Protein AF-A0A349F9G1-F1 (afdb_monomer_lite)

Radius of gyration: 12.38 Å; chains: 1; bounding box: 24×16×38 Å

pLDDT: mean 94.92, std 3.63, range [77.25, 98.25]

Sequence (57 aa):
PLYDKVSIVQGPERFVTGWWDGNDITRDYFIARSNEGRWLWVFRNQDKQWFLHGQFS

Foldseek 3Di:
DDDADKAFDDDQDWDWDPPVPPPIKIKGWTWIAGPVGWTWIWIATPVRDIDTPDTDD

Structure (mmCIF, N/CA/C/O backbone):
data_AF-A0A349F9G1-F1
#
_entry.id   AF-A0A349F9G1-F1
#
loop_
_atom_site.group_PDB
_atom_site.id
_atom_site.type_symbol
_atom_site.label_atom_id
_atom_site.label_alt_id
_atom_site.label_comp_id
_atom_site.label_asym_id
_atom_site.label_entity_id
_atom_site.label_seq_id
_atom_site.pdbx_PDB_ins_code
_atom_site.Cartn_x
_atom_site.Cartn_y
_atom_site.Cartn_z
_atom_site.occupancy
_atom_site.B_iso_or_equiv
_atom_site.auth_seq_id
_atom_site.auth_comp_id
_atom_site.auth_asym_id
_atom_site.auth_atom_id
_atom_site.pdbx_PDB_model_num
ATOM 1 N N . PRO A 1 1 ? 6.624 5.648 5.918 1.00 90.69 1 PRO A N 1
ATOM 2 C CA . PRO A 1 1 ? 6.359 4.248 6.328 1.00 90.69 1 PRO A CA 1
ATOM 3 C C . PRO A 1 1 ? 5.106 4.189 7.201 1.00 90.69 1 PRO A C 1
ATOM 5 O O . PRO A 1 1 ? 4.807 5.179 7.863 1.00 90.69 1 PRO A O 1
ATOM 8 N N . LEU A 1 2 ? 4.360 3.086 7.165 1.00 93.69 2 LEU A N 1
ATOM 9 C CA . LEU A 1 2 ? 3.249 2.853 8.088 1.00 93.69 2 LEU A CA 1
ATOM 10 C C . LEU 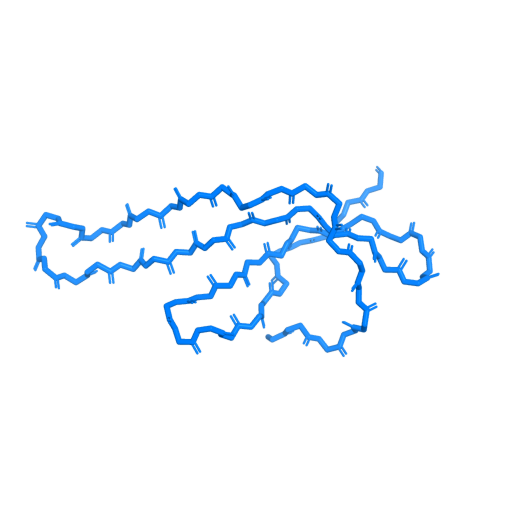A 1 2 ? 3.798 2.243 9.386 1.00 93.69 2 LEU A C 1
ATOM 12 O O . LEU A 1 2 ? 4.420 1.185 9.337 1.00 93.69 2 LEU A O 1
ATOM 16 N N . TYR A 1 3 ? 3.589 2.917 10.518 1.00 91.19 3 TYR A N 1
ATOM 17 C CA . TYR A 1 3 ? 4.104 2.481 11.825 1.00 91.19 3 TYR A CA 1
ATOM 18 C C . TYR A 1 3 ? 3.038 1.807 12.692 1.00 91.19 3 TYR A C 1
ATOM 20 O O . TYR A 1 3 ? 3.353 0.920 13.482 1.00 91.19 3 TYR A O 1
ATOM 28 N N . ASP A 1 4 ? 1.778 2.202 12.523 1.00 89.81 4 ASP A N 1
ATOM 29 C CA . ASP A 1 4 ? 0.674 1.672 13.310 1.00 89.81 4 ASP A CA 1
ATOM 30 C C . ASP A 1 4 ? 0.202 0.316 12.790 1.00 89.81 4 ASP A C 1
ATOM 32 O O . ASP A 1 4 ? 0.176 0.047 11.585 1.00 89.81 4 ASP A O 1
ATOM 36 N N . LYS A 1 5 ? -0.256 -0.532 13.715 1.00 93.75 5 LYS A N 1
ATOM 37 C CA . LYS A 1 5 ? -0.999 -1.736 13.353 1.00 93.75 5 LYS A CA 1
ATOM 38 C C . LYS A 1 5 ? -2.388 -1.330 12.863 1.00 93.75 5 LYS A C 1
ATOM 40 O O . LYS A 1 5 ? -3.117 -0.610 13.545 1.00 93.75 5 LYS A O 1
ATOM 45 N N . VAL A 1 6 ? -2.751 -1.826 11.688 1.00 96.25 6 VAL A N 1
ATOM 46 C CA . VAL A 1 6 ? -4.025 -1.531 11.029 1.00 96.25 6 VAL A CA 1
ATOM 47 C C . VAL A 1 6 ? -4.652 -2.815 10.506 1.00 96.25 6 VAL A C 1
ATOM 49 O O . VAL A 1 6 ? -3.956 -3.800 10.258 1.00 96.25 6 VAL A O 1
ATOM 52 N N . SER A 1 7 ? -5.965 -2.791 10.304 1.00 97.38 7 SER A N 1
ATOM 53 C CA . SER A 1 7 ? -6.687 -3.839 9.581 1.00 97.38 7 SER A CA 1
ATOM 54 C C . SER A 1 7 ? -7.060 -3.328 8.196 1.00 97.38 7 SER A C 1
ATOM 56 O O . SER A 1 7 ? -7.593 -2.226 8.074 1.00 97.38 7 SER A O 1
ATOM 58 N N . ILE A 1 8 ? -6.779 -4.107 7.153 1.00 97.38 8 ILE A N 1
ATOM 59 C CA . ILE A 1 8 ? -7.208 -3.776 5.790 1.00 97.38 8 ILE A CA 1
ATOM 60 C C . ILE A 1 8 ? -8.718 -3.997 5.685 1.00 97.38 8 ILE A C 1
ATOM 62 O O . ILE A 1 8 ? -9.216 -5.049 6.077 1.00 97.38 8 ILE A O 1
ATOM 66 N N . VAL A 1 9 ? -9.428 -3.002 5.157 1.00 97.69 9 VAL A N 1
ATOM 67 C CA . VAL A 1 9 ? -10.885 -3.025 4.972 1.00 97.69 9 VAL A CA 1
ATOM 68 C C . VAL A 1 9 ? -11.255 -3.155 3.494 1.00 97.69 9 VAL A C 1
ATOM 70 O O . VAL A 1 9 ? -12.196 -3.869 3.168 1.00 97.69 9 VAL A O 1
ATOM 73 N N . GLN A 1 10 ? -10.508 -2.507 2.594 1.00 97.69 10 GLN A N 1
ATOM 74 C CA . GLN A 1 10 ? -10.759 -2.551 1.148 1.00 97.69 10 GLN A CA 1
ATOM 75 C C . GLN A 1 10 ? -9.452 -2.498 0.346 1.00 97.69 10 GLN A C 1
ATOM 77 O O . GLN A 1 10 ? -8.486 -1.867 0.777 1.00 97.69 10 GLN A O 1
ATOM 82 N N . GLY A 1 11 ? -9.445 -3.124 -0.836 1.00 95.50 11 GLY A N 1
ATOM 83 C CA . GLY A 1 11 ? -8.325 -3.156 -1.785 1.00 95.50 11 GLY A CA 1
ATOM 84 C C . GLY A 1 11 ? -7.819 -4.582 -2.070 1.00 95.50 11 GLY A C 1
ATOM 85 O O . GLY A 1 11 ? -8.384 -5.544 -1.547 1.00 95.50 11 GLY A O 1
ATOM 86 N N . PRO A 1 12 ? -6.747 -4.738 -2.873 1.00 96.25 12 PRO A N 1
ATOM 87 C CA . PRO A 1 12 ? -5.944 -3.664 -3.458 1.00 96.25 12 PRO A CA 1
ATOM 88 C C . PRO A 1 12 ? -6.580 -3.018 -4.692 1.00 96.25 12 PRO A C 1
ATOM 90 O O . PRO A 1 12 ? -7.144 -3.703 -5.540 1.00 96.25 12 PRO A O 1
ATOM 93 N N . GLU A 1 13 ? -6.366 -1.715 -4.841 1.00 97.75 13 GLU A N 1
ATOM 94 C CA . GLU A 1 13 ? -6.447 -1.017 -6.125 1.00 97.75 13 GLU A CA 1
ATOM 95 C C . GLU A 1 13 ? -5.023 -0.725 -6.619 1.00 97.75 13 GLU A C 1
ATOM 97 O O . GLU A 1 13 ? -4.228 -0.117 -5.901 1.00 97.75 13 GLU A O 1
ATOM 102 N N . ARG A 1 14 ? -4.661 -1.194 -7.818 1.00 97.19 14 ARG A N 1
ATOM 103 C CA . ARG A 1 14 ? -3.290 -1.076 -8.335 1.00 97.19 14 ARG A CA 1
ATOM 104 C C . ARG A 1 14 ? -3.142 0.111 -9.276 1.00 97.19 14 ARG A C 1
ATOM 106 O O . ARG A 1 14 ? -3.815 0.182 -10.296 1.00 97.19 14 ARG A O 1
ATOM 113 N N . PHE A 1 15 ? -2.155 0.949 -8.984 1.00 95.56 15 PHE A N 1
ATOM 114 C CA . PHE A 1 15 ? -1.693 2.020 -9.857 1.00 95.56 15 PHE A CA 1
ATOM 115 C C . PHE A 1 15 ? -0.290 1.695 -10.362 1.00 95.56 15 PHE A C 1
ATOM 117 O O . PHE A 1 15 ? 0.605 1.405 -9.566 1.00 95.56 15 PHE A O 1
ATOM 124 N N . VAL A 1 16 ? -0.115 1.757 -11.683 1.00 95.88 16 VAL A N 1
ATOM 125 C CA . VAL A 1 16 ? 1.179 1.614 -12.359 1.00 95.88 16 VAL A CA 1
ATOM 126 C C . VAL A 1 16 ? 1.426 2.876 -13.177 1.00 95.88 16 VAL A C 1
ATOM 128 O O . VAL A 1 16 ? 0.644 3.212 -14.065 1.00 95.88 16 VAL A O 1
ATOM 131 N N . THR A 1 17 ? 2.502 3.589 -12.873 1.00 94.00 17 THR A N 1
ATOM 132 C CA . THR A 1 17 ? 2.948 4.787 -13.608 1.00 94.00 17 THR A CA 1
ATOM 133 C C . THR A 1 17 ? 4.310 4.525 -14.238 1.00 94.00 17 THR A C 1
ATOM 135 O O . THR A 1 17 ? 4.996 3.640 -13.755 1.00 94.00 17 THR A O 1
ATOM 138 N N . GLY A 1 18 ? 4.733 5.265 -15.269 1.00 91.75 18 GLY A N 1
ATOM 139 C CA . GLY A 1 18 ? 6.070 5.083 -15.872 1.00 91.75 18 GLY A CA 1
ATOM 140 C C . GLY A 1 18 ? 6.218 3.825 -16.743 1.00 91.75 18 GLY A C 1
ATOM 141 O O . GLY A 1 18 ? 7.307 3.488 -17.192 1.00 91.75 18 GLY A O 1
ATOM 142 N N . TRP A 1 19 ? 5.119 3.125 -17.041 1.00 90.62 19 TRP A N 1
ATOM 143 C CA . TRP A 1 19 ? 5.142 1.904 -17.859 1.00 90.62 19 TRP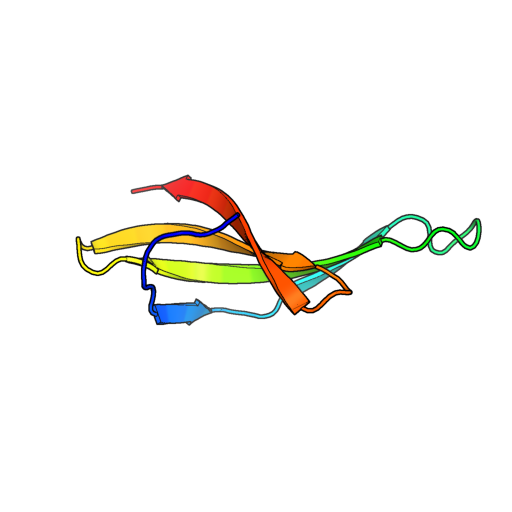 A CA 1
ATOM 144 C C . TRP A 1 19 ? 5.543 2.149 -19.325 1.00 90.62 19 TRP A C 1
ATOM 146 O O . TRP A 1 19 ? 5.922 1.213 -20.021 1.00 90.62 19 TRP A O 1
ATOM 156 N N . TRP A 1 20 ? 5.465 3.393 -19.804 1.00 89.81 20 TRP A N 1
ATOM 157 C CA . TRP A 1 20 ? 5.823 3.769 -21.176 1.00 89.81 20 TRP A CA 1
ATOM 158 C C . TRP A 1 20 ? 7.326 4.020 -21.376 1.00 89.81 20 TRP A C 1
ATOM 160 O O . TRP A 1 20 ? 7.781 4.005 -22.516 1.00 89.81 20 TRP A O 1
ATOM 170 N N . ASP A 1 21 ? 8.094 4.259 -20.307 1.00 92.06 21 ASP A N 1
ATOM 171 C CA . ASP A 1 21 ? 9.538 4.547 -20.371 1.00 92.06 21 ASP A CA 1
ATOM 172 C C . ASP A 1 21 ? 10.406 3.508 -19.637 1.00 92.06 21 ASP A C 1
ATOM 174 O O . ASP A 1 21 ? 11.626 3.654 -19.569 1.00 92.06 21 ASP A O 1
ATOM 178 N N . GLY A 1 22 ? 9.785 2.436 -19.1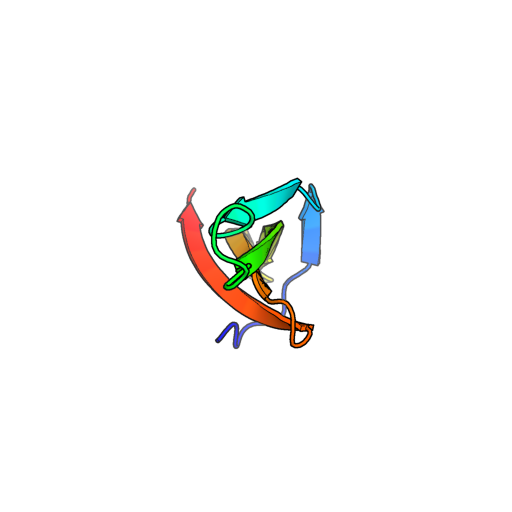31 1.00 87.25 22 GLY A N 1
ATOM 179 C CA . GLY A 1 22 ? 10.466 1.342 -18.439 1.00 87.25 22 GLY A CA 1
ATOM 180 C C . GLY A 1 22 ? 10.849 1.644 -16.988 1.00 87.25 22 GLY A C 1
ATOM 181 O O . GLY A 1 22 ? 11.475 0.797 -16.358 1.00 87.25 22 GLY A O 1
ATOM 182 N N . ASN A 1 23 ? 10.473 2.807 -16.443 1.00 90.38 23 ASN A N 1
ATOM 183 C CA . ASN A 1 23 ? 10.643 3.140 -15.026 1.00 90.38 23 ASN A CA 1
ATOM 184 C C . ASN A 1 23 ? 9.310 2.978 -14.299 1.00 90.38 23 ASN A C 1
ATOM 186 O O . ASN A 1 23 ? 8.779 3.926 -13.708 1.00 90.38 23 ASN A O 1
ATOM 190 N N . ASP A 1 24 ? 8.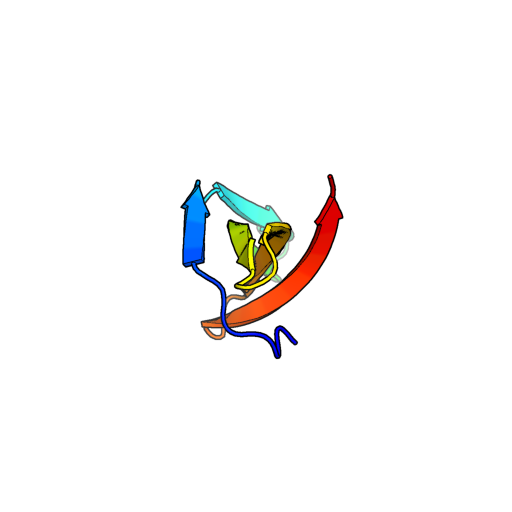729 1.782 -14.389 1.00 92.06 24 ASP A N 1
ATOM 191 C CA . ASP A 1 24 ? 7.425 1.549 -13.808 1.00 92.06 24 ASP A CA 1
ATOM 192 C C . ASP A 1 24 ? 7.466 1.668 -12.278 1.00 92.06 24 ASP A C 1
ATOM 194 O O . ASP A 1 24 ? 8.340 1.146 -11.591 1.00 92.06 24 ASP A O 1
ATOM 198 N N . ILE A 1 25 ? 6.498 2.398 -11.728 1.00 94.62 25 ILE A N 1
ATOM 199 C CA . ILE A 1 25 ? 6.276 2.511 -10.291 1.00 94.62 25 ILE A CA 1
ATOM 200 C C . ILE A 1 25 ? 4.918 1.897 -10.008 1.00 94.62 25 ILE A C 1
ATOM 202 O O . ILE A 1 25 ? 3.883 2.427 -10.420 1.00 94.62 25 ILE A O 1
ATOM 206 N N . THR A 1 26 ? 4.929 0.795 -9.262 1.00 96.50 26 THR A N 1
ATOM 207 C CA . THR A 1 26 ? 3.714 0.091 -8.850 1.00 96.50 26 THR A CA 1
ATOM 208 C C . THR A 1 26 ? 3.359 0.400 -7.397 1.00 96.50 26 THR A C 1
ATOM 210 O O . THR A 1 26 ? 4.183 0.258 -6.486 1.00 96.50 26 THR A O 1
ATOM 213 N N . ARG A 1 27 ? 2.101 0.787 -7.163 1.00 97.69 27 ARG A N 1
ATOM 214 C CA . ARG A 1 27 ? 1.514 0.974 -5.829 1.00 97.69 27 ARG A CA 1
ATOM 215 C C . ARG A 1 27 ? 0.178 0.245 -5.737 1.00 97.69 27 ARG A C 1
ATOM 217 O O . ARG A 1 27 ? -0.721 0.495 -6.533 1.00 97.69 27 ARG A O 1
ATOM 224 N N . ASP A 1 28 ? 0.048 -0.623 -4.741 1.00 98.25 28 ASP A N 1
ATOM 225 C CA . ASP A 1 28 ? -1.225 -1.232 -4.356 1.00 98.25 28 ASP A CA 1
ATOM 226 C C . ASP A 1 28 ? -1.840 -0.386 -3.232 1.00 98.25 28 ASP A C 1
ATOM 228 O O . ASP A 1 28 ? -1.286 -0.353 -2.134 1.00 98.25 28 ASP A O 1
ATOM 232 N N . TYR A 1 29 ? -2.951 0.300 -3.483 1.00 98.12 29 TYR A N 1
ATOM 233 C CA . TYR A 1 29 ? -3.667 1.120 -2.505 1.00 98.12 29 TYR A CA 1
ATOM 234 C C . TYR A 1 29 ? -4.753 0.330 -1.774 1.00 98.12 29 TYR A C 1
ATOM 236 O O . TYR A 1 29 ? -5.405 -0.547 -2.341 1.00 98.12 29 TYR A O 1
ATOM 244 N N . PHE A 1 30 ? -4.957 0.674 -0.504 1.00 98.12 30 PHE A N 1
ATOM 245 C CA . PHE A 1 30 ? -5.926 0.051 0.386 1.00 98.12 30 PHE A CA 1
ATOM 246 C C . PHE A 1 30 ? -6.576 1.093 1.294 1.00 98.12 30 PHE A C 1
ATOM 248 O O . PHE A 1 30 ? -5.945 2.080 1.687 1.00 98.12 30 PHE A O 1
ATOM 255 N N . ILE A 1 31 ? -7.810 0.816 1.706 1.00 97.88 31 ILE A N 1
ATOM 256 C CA . ILE A 1 31 ? -8.423 1.471 2.860 1.00 97.88 31 ILE A CA 1
ATOM 257 C C . ILE A 1 31 ? -8.170 0.586 4.075 1.00 97.88 31 ILE A C 1
ATOM 259 O O . ILE A 1 31 ? -8.471 -0.609 4.055 1.00 97.88 31 ILE A O 1
ATOM 263 N N . ALA A 1 32 ? -7.627 1.172 5.135 1.00 97.56 32 ALA A N 1
ATOM 264 C CA . ALA A 1 32 ? -7.341 0.498 6.388 1.00 97.56 32 ALA A CA 1
ATOM 265 C C . ALA A 1 32 ? -8.011 1.208 7.569 1.00 97.56 32 ALA A C 1
ATOM 267 O O . ALA A 1 32 ? -8.322 2.400 7.517 1.00 97.56 32 ALA A O 1
ATOM 268 N N . ARG A 1 33 ? -8.216 0.466 8.655 1.00 97.44 33 ARG A N 1
ATOM 269 C CA . ARG A 1 33 ? -8.728 0.974 9.928 1.00 97.44 33 ARG A CA 1
ATOM 270 C C . ARG A 1 33 ? -7.655 0.820 10.998 1.00 97.44 33 ARG A C 1
ATOM 272 O O . ARG A 1 33 ? -7.123 -0.277 11.176 1.00 97.44 33 ARG A O 1
ATOM 279 N N . SER A 1 34 ? -7.329 1.906 11.696 1.00 95.06 34 SER A N 1
ATOM 280 C CA . SER A 1 34 ? -6.457 1.835 12.873 1.00 95.06 34 SER A CA 1
ATOM 281 C C . SER A 1 34 ? -7.205 1.265 14.081 1.00 95.06 34 SER A C 1
ATOM 283 O O . SER A 1 34 ? -8.438 1.268 14.121 1.00 95.06 34 SER A O 1
ATOM 285 N N . ASN A 1 35 ? -6.460 0.836 15.100 1.00 92.69 35 ASN A N 1
ATOM 286 C CA . ASN A 1 35 ? -7.043 0.385 16.370 1.00 92.69 35 ASN A CA 1
ATOM 287 C C . ASN A 1 35 ? -7.849 1.481 17.087 1.00 92.69 35 ASN A C 1
ATOM 289 O O . ASN A 1 35 ? -8.759 1.179 17.847 1.00 92.69 35 ASN A O 1
ATOM 293 N N . GLU A 1 36 ? -7.540 2.749 16.824 1.00 91.69 36 GLU A N 1
ATOM 294 C CA . GLU A 1 36 ? -8.264 3.903 17.370 1.00 91.69 36 GLU A CA 1
ATOM 295 C C . GLU A 1 36 ? -9.506 4.272 16.547 1.00 91.69 36 GLU A C 1
ATOM 297 O O . GLU A 1 36 ? -10.148 5.287 16.800 1.00 91.69 36 GLU A O 1
ATOM 302 N N . GLY A 1 37 ? -9.840 3.488 15.519 1.00 92.44 37 GLY A N 1
ATOM 303 C CA . GLY A 1 37 ? -10.975 3.785 14.660 1.00 92.44 37 GLY A CA 1
ATOM 304 C C . GLY A 1 37 ? -10.742 5.006 13.768 1.00 92.44 37 GLY A C 1
ATOM 305 O O . GLY A 1 37 ? -11.673 5.770 13.518 1.00 92.44 37 GLY A O 1
ATOM 306 N N . ARG A 1 38 ? -9.526 5.199 13.249 1.00 94.69 38 ARG A N 1
ATOM 307 C CA . ARG A 1 38 ? -9.252 6.172 12.176 1.00 94.69 38 ARG A CA 1
ATOM 308 C C . ARG A 1 38 ? -9.272 5.463 10.824 1.00 94.69 38 ARG A C 1
ATOM 310 O O . ARG A 1 38 ? -8.778 4.337 10.725 1.00 94.69 38 ARG A O 1
ATOM 317 N N . TRP A 1 39 ? -9.851 6.090 9.795 1.00 96.88 39 TRP A N 1
ATOM 318 C CA . TRP A 1 39 ? -9.725 5.592 8.425 1.00 96.88 39 TRP A CA 1
ATOM 319 C C . TRP A 1 39 ? -8.406 6.073 7.834 1.00 96.88 39 TRP A C 1
ATOM 321 O O . TRP A 1 39 ? -8.048 7.247 7.942 1.00 96.88 39 TRP A O 1
ATOM 331 N N . LEU A 1 40 ? -7.673 5.146 7.232 1.00 97.38 40 LEU A N 1
ATOM 332 C CA . LEU A 1 40 ? -6.359 5.387 6.666 1.00 97.38 40 LEU A CA 1
ATOM 333 C C . LEU A 1 40 ? -6.361 4.959 5.208 1.00 97.38 40 LEU A C 1
ATOM 335 O O . LEU A 1 40 ? -6.810 3.865 4.867 1.00 97.38 40 LEU A O 1
ATOM 339 N N . TRP A 1 41 ? -5.807 5.810 4.361 1.00 97.62 41 TRP A N 1
ATOM 340 C CA . TRP A 1 41 ? -5.448 5.458 3.003 1.00 97.62 41 TRP A CA 1
ATOM 341 C C . TRP A 1 41 ? -3.975 5.065 3.005 1.00 97.62 41 TRP A C 1
ATOM 343 O O . TRP A 1 41 ? -3.102 5.880 3.318 1.00 97.62 41 TRP A O 1
ATOM 353 N N . VAL A 1 42 ? -3.695 3.796 2.730 1.00 97.94 42 VAL A N 1
ATOM 354 C CA . VAL A 1 42 ? -2.342 3.230 2.773 1.00 97.94 42 VAL A CA 1
ATOM 355 C C . VAL A 1 42 ? -2.005 2.616 1.427 1.00 97.94 42 VAL A C 1
ATOM 357 O O . VAL A 1 42 ? -2.895 2.183 0.698 1.00 97.94 42 VAL A O 1
ATOM 360 N N . PHE A 1 43 ? -0.722 2.551 1.092 1.00 98.06 43 PHE A N 1
ATOM 361 C CA . PHE A 1 43 ? -0.278 1.821 -0.086 1.00 98.06 43 PHE A CA 1
ATOM 362 C C . PHE A 1 43 ? 0.918 0.934 0.214 1.00 98.06 43 PHE A C 1
ATOM 364 O O . PHE A 1 43 ? 1.710 1.198 1.122 1.00 98.06 43 PHE A O 1
ATOM 371 N N . ARG A 1 44 ? 1.047 -0.115 -0.591 1.00 97.88 44 ARG A N 1
ATOM 372 C CA . ARG A 1 44 ? 2.203 -0.997 -0.622 1.00 97.88 44 ARG A CA 1
ATOM 373 C C . ARG A 1 44 ? 2.959 -0.785 -1.929 1.00 97.88 44 ARG A C 1
ATOM 375 O O . ARG A 1 44 ? 2.355 -0.868 -2.998 1.00 97.88 44 ARG A O 1
ATOM 382 N N . ASN A 1 45 ? 4.254 -0.488 -1.853 1.00 97.00 45 ASN A N 1
ATOM 383 C CA . ASN A 1 45 ? 5.097 -0.325 -3.043 1.00 97.00 45 ASN A CA 1
ATOM 384 C C . ASN A 1 45 ? 5.505 -1.687 -3.648 1.00 97.00 45 ASN A C 1
ATOM 386 O O . ASN A 1 45 ? 5.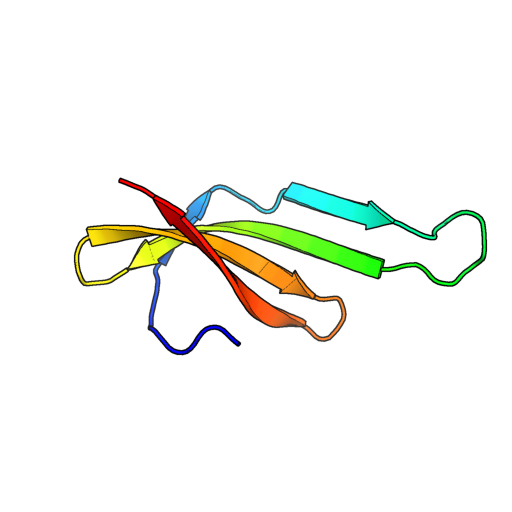161 -2.757 -3.128 1.00 97.00 45 ASN A O 1
ATOM 390 N N . GLN A 1 46 ? 6.263 -1.642 -4.746 1.00 95.06 46 GLN A N 1
ATOM 391 C CA . GLN A 1 46 ? 6.813 -2.828 -5.412 1.00 95.06 46 GLN A CA 1
ATOM 392 C C . GLN A 1 46 ? 7.687 -3.695 -4.490 1.00 95.06 46 GLN A C 1
ATOM 394 O O . GLN A 1 46 ? 7.570 -4.921 -4.524 1.00 95.06 46 GLN A O 1
ATOM 399 N N . ASP A 1 47 ? 8.421 -3.064 -3.569 1.00 96.19 47 ASP A N 1
ATOM 400 C CA . ASP A 1 47 ? 9.274 -3.712 -2.561 1.00 96.19 47 ASP A CA 1
ATOM 401 C C . ASP A 1 47 ? 8.486 -4.272 -1.363 1.00 96.19 47 ASP A C 1
ATOM 403 O O . ASP A 1 47 ? 9.055 -4.656 -0.343 1.00 96.19 47 ASP A O 1
ATOM 407 N N . LYS A 1 48 ? 7.151 -4.315 -1.466 1.00 95.31 48 LYS A N 1
ATOM 408 C CA . LYS A 1 48 ? 6.222 -4.813 -0.438 1.00 95.31 48 LYS A CA 1
ATOM 409 C C . LYS A 1 48 ? 6.254 -4.033 0.881 1.00 95.31 48 LYS A C 1
ATOM 411 O O . LYS A 1 48 ? 5.743 -4.516 1.891 1.00 95.31 48 LYS A O 1
ATOM 416 N N . GLN A 1 49 ? 6.761 -2.806 0.863 1.00 97.25 49 GLN A N 1
ATOM 417 C CA . GLN A 1 49 ? 6.792 -1.899 2.004 1.00 97.25 49 GLN A CA 1
ATOM 418 C C . GLN A 1 49 ? 5.502 -1.084 2.091 1.00 97.25 49 GLN A C 1
ATOM 420 O O . GLN A 1 49 ? 4.957 -0.646 1.077 1.00 97.25 49 GLN A O 1
ATOM 425 N N . TRP A 1 50 ? 5.033 -0.858 3.318 1.00 97.38 50 TRP A N 1
ATOM 426 C CA . TRP A 1 50 ? 3.794 -0.138 3.604 1.00 97.38 50 TRP A CA 1
ATOM 427 C C . TRP A 1 50 ? 4.032 1.338 3.915 1.00 97.38 50 TRP A C 1
ATOM 429 O O . TRP A 1 50 ? 4.933 1.704 4.677 1.00 97.38 50 TRP A O 1
ATOM 439 N N . PHE A 1 51 ? 3.162 2.188 3.378 1.00 97.94 51 PHE A N 1
ATOM 440 C CA . PHE A 1 51 ? 3.206 3.634 3.549 1.00 97.94 51 PHE A CA 1
ATOM 441 C C . PHE A 1 51 ? 1.814 4.191 3.826 1.00 97.94 51 PHE A C 1
ATOM 443 O O . PHE A 1 51 ? 0.826 3.762 3.230 1.00 97.94 51 PHE A O 1
ATOM 450 N N . LEU A 1 52 ? 1.754 5.182 4.712 1.00 97.25 52 LEU A N 1
ATOM 451 C CA . LEU A 1 52 ? 0.573 6.011 4.898 1.00 97.25 52 LEU A CA 1
ATOM 452 C C . LEU A 1 52 ? 0.523 7.058 3.782 1.00 97.25 52 LEU A C 1
ATOM 454 O O . LEU A 1 52 ? 1.483 7.806 3.604 1.00 97.25 52 LEU A O 1
ATOM 458 N N . HIS A 1 53 ? -0.585 7.102 3.048 1.00 96.88 53 HIS A N 1
ATOM 459 C CA . HIS A 1 53 ? -0.868 8.174 2.099 1.00 96.88 53 HIS A CA 1
ATOM 460 C C . HIS A 1 53 ? -1.634 9.315 2.773 1.00 96.88 53 HIS A C 1
ATOM 462 O O . HIS A 1 53 ? -1.314 10.480 2.566 1.00 96.88 53 HIS A O 1
ATOM 468 N N . GLY A 1 54 ? -2.623 8.980 3.606 1.00 9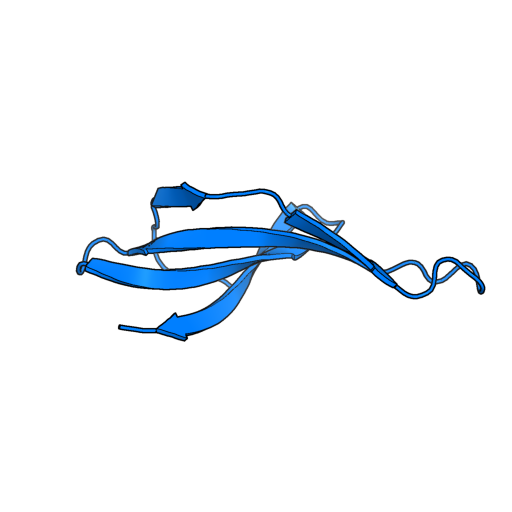6.31 54 GLY A N 1
ATOM 469 C CA . GLY A 1 54 ? -3.422 9.968 4.324 1.00 96.31 54 GLY A CA 1
ATOM 470 C C . GLY A 1 54 ? -4.389 9.353 5.329 1.00 96.31 54 GLY A C 1
ATOM 471 O O . GLY A 1 54 ? -4.601 8.142 5.360 1.00 96.31 54 GLY A O 1
ATOM 472 N N . GLN A 1 55 ? -4.978 10.211 6.152 1.00 95.25 55 GLN A N 1
ATOM 473 C CA . GLN A 1 55 ? -6.003 9.889 7.144 1.00 95.25 55 GLN A CA 1
ATOM 474 C C . GLN A 1 55 ? -7.293 10.634 6.782 1.00 95.25 55 GLN A C 1
ATOM 476 O O . GLN A 1 55 ? -7.226 11.783 6.349 1.00 95.25 55 GLN A O 1
ATOM 481 N N . PHE A 1 56 ? -8.452 10.013 7.010 1.00 91.56 56 PHE A N 1
ATOM 482 C CA . PHE A 1 56 ? -9.764 10.647 6.857 1.00 91.56 56 PHE A CA 1
ATOM 483 C C . PHE A 1 56 ? -10.758 10.176 7.936 1.00 91.56 56 PHE A C 1
ATOM 485 O O . PHE A 1 56 ? -10.517 9.184 8.634 1.00 91.56 56 PHE A O 1
ATOM 492 N N . SER A 1 57 ? -11.847 10.927 8.115 1.00 77.25 57 SER A N 1
ATOM 493 C CA . SER A 1 57 ? -12.918 10.676 9.093 1.00 77.25 57 SER A CA 1
ATOM 494 C C . SER A 1 57 ? -14.277 10.954 8.485 1.00 77.25 57 SER A C 1
ATOM 496 O O . SER A 1 57 ? -14.401 12.060 7.911 1.00 77.25 57 SER A O 1
#

Secondary structure (DSSP, 8-state):
---S-EEEEEEEEEEEESTTTT--EEEEEEEEEETTS-EEEEEEETT--EEEEEEE-